Protein AF-A0A497QWP9-F1 (afdb_monomer_lite)

Secondary structure (DSSP, 8-state):
-------------------------SS---------HHHHHHHHHHHSTT---SSSHHHHHHHHHHHHHHHHHHHHHHHHHHHHHHHHHHHTT-GGGHHHHHHHHHHHHHHHHHHH-----SS-TTT-S---HHHHHHHHHHHHHHHHHHHHHHHHHHHHHHHHHHHH-

Foldseek 3Di:
DDDDDDDDDDPDPPPPPPDDDDDDDDPDPDPPPPQFLVNLLVVLPVQFPQQDFLLALVNNVSNLVRLLVSVLVLLVVLLVLLVVLLVLCVVVVVVVCNVVSVVVSVVSVVVSVVSVDDDQPDDHPSRDRDDDPVVRSVVSVVSSVVVVVSVVSSVVSVVSSVVSVVPRD

Radius of gyration: 24.74 Å; chains: 1; bounding box: 58×76×53 Å

pLDDT: mean 79.38, std 21.72, range [32.38, 97.0]

Sequence (169 aa):
MANAEHEDAVEEAEEKETLQPRIEVGGEIKTFEEVTPKKALKVLRETIADYEDYQSVPSRRKTDEAFRKYVKETLTQANDHIKEIHAALIEAQQMSTWAIADQVINELGAFIKDVNKSDYGFTTFFENPRLLEMDISQLYIIDYGFIKSIRVLNERISAFMEIVQQHYF

Structure (mmCIF, N/CA/C/O backbone):
data_AF-A0A497QWP9-F1
#
_entry.id   AF-A0A497QWP9-F1
#
loop_
_atom_site.group_PDB
_atom_site.id
_atom_site.type_symbol
_atom_site.label_atom_id
_atom_site.label_alt_id
_atom_site.label_comp_id
_atom_site.label_asym_id
_atom_site.label_entity_id
_atom_site.label_seq_id
_atom_site.pdbx_PDB_ins_code
_atom_site.Cartn_x
_atom_site.Cartn_y
_atom_site.Cartn_z
_atom_site.occupancy
_atom_site.B_iso_or_equiv
_atom_site.auth_seq_id
_atom_site.auth_comp_id
_atom_site.auth_asym_id
_atom_site.auth_atom_id
_atom_site.pdbx_PDB_model_num
ATOM 1 N N . MET A 1 1 ? 33.003 -69.458 -26.655 1.00 38.53 1 MET A N 1
ATOM 2 C CA . MET A 1 1 ? 32.792 -68.643 -27.866 1.00 38.53 1 MET A CA 1
ATOM 3 C C . MET A 1 1 ? 31.808 -67.541 -27.513 1.00 38.53 1 MET A C 1
ATOM 5 O O . MET A 1 1 ? 30.726 -67.876 -27.064 1.00 38.53 1 MET A O 1
ATOM 9 N N . ALA A 1 2 ? 32.264 -66.297 -27.685 1.00 39.31 2 ALA A N 1
ATOM 10 C CA . ALA A 1 2 ? 31.542 -65.038 -27.920 1.00 39.31 2 ALA A CA 1
ATOM 11 C C . ALA A 1 2 ? 30.466 -64.515 -26.931 1.00 39.31 2 ALA A C 1
ATOM 13 O O . ALA A 1 2 ? 29.357 -65.029 -26.849 1.00 39.31 2 ALA A O 1
ATOM 14 N N . ASN A 1 3 ? 30.861 -63.409 -26.284 1.00 32.38 3 ASN A N 1
ATOM 15 C CA . ASN A 1 3 ? 30.134 -62.244 -25.753 1.00 32.38 3 ASN A CA 1
ATOM 16 C C . ASN A 1 3 ? 28.830 -61.815 -26.453 1.00 32.38 3 ASN A C 1
ATOM 18 O O . ASN A 1 3 ? 28.759 -61.855 -27.680 1.00 32.38 3 ASN A O 1
ATOM 22 N N . ALA A 1 4 ? 27.914 -61.241 -25.656 1.00 36.41 4 ALA A N 1
ATOM 23 C CA . ALA A 1 4 ? 27.459 -59.827 -25.670 1.00 36.41 4 ALA A CA 1
ATOM 24 C C . ALA A 1 4 ? 26.079 -59.768 -24.969 1.00 36.41 4 ALA A C 1
ATOM 26 O O . ALA A 1 4 ? 25.124 -60.363 -25.452 1.00 36.41 4 ALA A O 1
ATOM 27 N N . GLU A 1 5 ? 25.973 -59.328 -23.712 1.00 40.94 5 GLU A N 1
ATOM 28 C CA . GLU A 1 5 ? 25.738 -57.924 -23.313 1.00 40.94 5 GLU A CA 1
ATOM 29 C C . GLU A 1 5 ? 24.623 -57.232 -24.115 1.00 40.94 5 GLU A C 1
ATOM 31 O O . GLU A 1 5 ? 24.867 -56.662 -25.177 1.00 40.94 5 GLU A O 1
ATOM 36 N N . HIS A 1 6 ? 23.410 -57.245 -23.558 1.00 38.41 6 HIS A N 1
ATOM 37 C CA . HIS A 1 6 ? 22.480 -56.116 -23.620 1.00 38.41 6 HIS A CA 1
ATOM 38 C C . HIS A 1 6 ? 21.757 -56.032 -22.273 1.00 38.41 6 HIS A C 1
ATOM 40 O O . HIS A 1 6 ? 20.792 -56.746 -22.003 1.00 38.41 6 HIS A O 1
ATOM 46 N N . GLU A 1 7 ? 22.337 -55.212 -21.398 1.00 39.91 7 GLU A N 1
ATOM 47 C CA . GLU A 1 7 ? 21.603 -54.470 -20.382 1.00 39.91 7 GLU A CA 1
ATOM 48 C C . GLU A 1 7 ? 20.636 -53.535 -21.110 1.00 39.91 7 GLU A C 1
ATOM 50 O O . GLU A 1 7 ? 21.079 -52.740 -21.929 1.00 39.91 7 GLU A O 1
ATOM 55 N N . ASP A 1 8 ? 19.348 -53.604 -20.794 1.00 34.97 8 ASP A N 1
ATOM 56 C CA . ASP A 1 8 ? 18.482 -52.434 -20.898 1.00 34.97 8 ASP A CA 1
ATOM 57 C C . ASP A 1 8 ? 17.630 -52.387 -19.637 1.00 34.97 8 ASP A C 1
ATOM 59 O O . ASP A 1 8 ? 16.815 -53.267 -19.336 1.00 34.97 8 ASP A O 1
ATOM 63 N N . ALA A 1 9 ? 17.962 -51.386 -18.834 1.00 37.34 9 ALA A N 1
ATOM 64 C CA . ALA A 1 9 ? 17.399 -51.107 -17.540 1.00 37.34 9 ALA A CA 1
ATOM 65 C C . ALA A 1 9 ? 15.990 -50.523 -17.687 1.00 37.34 9 ALA A C 1
ATOM 67 O O . ALA A 1 9 ? 15.748 -49.600 -18.456 1.00 37.34 9 ALA A O 1
ATOM 68 N N . VAL A 1 10 ? 15.095 -51.102 -16.893 1.00 36.91 10 VAL A N 1
ATOM 69 C CA . VAL A 1 10 ? 13.902 -50.525 -16.265 1.00 36.91 10 VAL A CA 1
ATOM 70 C C . VAL A 1 10 ? 13.802 -48.998 -16.409 1.00 36.91 10 VAL A C 1
ATOM 72 O O . VAL A 1 10 ? 14.468 -48.253 -15.695 1.00 36.91 10 VAL A O 1
ATOM 75 N N . GLU A 1 11 ? 12.918 -48.537 -17.292 1.00 34.62 11 GLU A N 1
ATOM 76 C CA . GLU A 1 11 ? 12.483 -47.140 -17.351 1.00 34.62 11 GLU A CA 1
ATOM 77 C C . GLU A 1 11 ? 11.177 -47.013 -16.543 1.00 34.62 11 GLU A C 1
ATOM 79 O O . GLU A 1 11 ? 10.065 -47.072 -17.068 1.00 34.62 11 GLU A O 1
ATOM 84 N N . GLU A 1 12 ? 11.312 -46.924 -15.217 1.00 34.94 12 GLU A N 1
ATOM 85 C CA . GLU A 1 12 ? 10.241 -46.470 -14.326 1.00 34.94 12 GLU A CA 1
ATOM 86 C C . GLU A 1 12 ? 10.134 -44.945 -14.447 1.00 34.94 12 GLU A C 1
ATOM 88 O O . GLU A 1 12 ? 10.928 -44.189 -13.888 1.00 34.94 12 GLU A O 1
ATOM 93 N N . ALA A 1 13 ? 9.148 -44.479 -15.211 1.00 34.94 13 ALA A N 1
ATOM 94 C CA . ALA A 1 13 ? 8.744 -43.081 -15.212 1.00 34.94 13 ALA A CA 1
ATOM 95 C C . ALA A 1 13 ? 7.983 -42.776 -13.908 1.00 34.94 13 ALA A C 1
ATOM 97 O O . ALA A 1 13 ? 6.763 -42.911 -13.836 1.00 34.94 13 ALA A O 1
ATOM 98 N N . GLU A 1 14 ? 8.712 -42.378 -12.863 1.00 34.38 14 GLU A N 1
ATOM 99 C CA . GLU A 1 14 ? 8.132 -41.744 -11.677 1.00 34.38 14 GLU A CA 1
ATOM 100 C C . GLU A 1 14 ? 7.549 -40.373 -12.060 1.00 34.38 14 GLU A C 1
ATOM 102 O O . GLU A 1 14 ? 8.255 -39.369 -12.196 1.00 34.38 14 GLU A O 1
ATOM 107 N N . GLU A 1 15 ? 6.229 -40.328 -12.222 1.00 34.19 15 GLU A N 1
ATOM 108 C CA . GLU A 1 15 ? 5.444 -39.097 -12.253 1.00 34.19 15 GLU A CA 1
ATOM 109 C C . GLU A 1 15 ? 5.575 -38.410 -10.881 1.00 34.19 15 GLU A C 1
ATOM 111 O O . GLU A 1 15 ? 4.956 -38.803 -9.892 1.00 34.19 15 GLU A O 1
ATOM 116 N N . LYS A 1 16 ? 6.439 -37.392 -10.785 1.00 37.16 16 LYS A N 1
ATOM 117 C CA . LYS A 1 16 ? 6.555 -36.563 -9.579 1.00 37.16 16 LYS A CA 1
ATOM 118 C C . LYS A 1 16 ? 5.320 -35.680 -9.448 1.00 37.16 16 LYS A C 1
ATOM 120 O O . LYS A 1 16 ? 5.288 -34.551 -9.932 1.00 37.16 16 LYS A O 1
ATOM 125 N N . GLU A 1 17 ? 4.319 -36.210 -8.758 1.00 33.62 17 GLU A N 1
ATOM 126 C CA . GLU A 1 17 ? 3.169 -35.479 -8.241 1.00 33.62 17 GLU A CA 1
ATOM 127 C C . GLU A 1 17 ? 3.672 -34.322 -7.358 1.00 33.62 17 GLU A C 1
ATOM 129 O O . GLU A 1 17 ? 4.187 -34.509 -6.253 1.00 33.62 17 GLU A O 1
ATOM 134 N N . THR A 1 18 ? 3.601 -33.092 -7.873 1.00 34.03 18 THR A N 1
ATOM 135 C CA . THR A 1 18 ? 3.961 -31.892 -7.115 1.00 34.03 18 THR A CA 1
ATOM 136 C C . THR A 1 18 ? 2.903 -31.646 -6.043 1.00 34.03 18 THR A C 1
ATOM 138 O O . THR A 1 18 ? 1.908 -30.959 -6.278 1.00 34.03 18 THR A O 1
ATOM 141 N N . LEU A 1 19 ? 3.117 -32.213 -4.857 1.00 37.22 19 LEU A N 1
ATOM 142 C CA . LEU A 1 19 ? 2.324 -31.959 -3.658 1.00 37.22 19 LEU A CA 1
ATOM 143 C C . LEU A 1 19 ? 2.500 -30.495 -3.222 1.00 37.22 19 LEU A C 1
ATOM 145 O O . LEU A 1 19 ? 3.443 -30.146 -2.512 1.00 37.22 19 LEU A O 1
ATOM 149 N N . GLN A 1 20 ? 1.591 -29.621 -3.656 1.00 45.50 20 GLN A N 1
ATOM 150 C CA . GLN A 1 20 ? 1.454 -28.279 -3.087 1.00 45.50 20 GLN A CA 1
ATOM 151 C C . GLN A 1 20 ? 0.734 -28.370 -1.726 1.00 45.50 20 GLN A C 1
ATOM 153 O O . GLN A 1 20 ? -0.218 -29.146 -1.590 1.00 45.50 20 GLN A O 1
ATOM 158 N N . PRO A 1 21 ? 1.150 -27.602 -0.701 1.00 37.91 21 PRO A N 1
ATOM 159 C CA . PRO A 1 21 ? 0.549 -27.677 0.625 1.00 37.91 21 PRO A CA 1
ATOM 160 C C . PRO A 1 21 ? -0.887 -27.134 0.601 1.00 37.91 21 PRO A C 1
ATOM 162 O O . PRO A 1 21 ? -1.140 -25.952 0.372 1.00 37.91 21 PRO A O 1
ATOM 165 N N . ARG A 1 22 ? -1.835 -28.039 0.850 1.00 37.09 22 ARG A N 1
ATOM 166 C CA . ARG A 1 22 ? -3.277 -27.795 0.930 1.00 37.09 22 ARG A CA 1
ATOM 167 C C . ARG A 1 22 ? -3.608 -27.061 2.234 1.00 37.09 22 ARG A C 1
ATOM 169 O O . ARG A 1 22 ? -3.594 -27.672 3.298 1.00 37.09 22 ARG A O 1
ATOM 176 N N . ILE A 1 23 ? -3.922 -25.767 2.160 1.00 44.03 23 ILE A N 1
ATOM 177 C CA . ILE A 1 23 ? -4.562 -25.035 3.264 1.00 44.03 23 ILE A CA 1
ATOM 178 C C . ILE A 1 23 ? -6.055 -24.949 2.947 1.00 44.03 23 ILE A C 1
ATOM 180 O O . ILE A 1 23 ? -6.471 -24.210 2.056 1.00 44.03 23 ILE A O 1
ATOM 184 N N . GLU A 1 24 ? -6.863 -25.742 3.649 1.00 36.69 24 GLU A N 1
ATOM 185 C CA . GLU A 1 24 ? -8.318 -25.720 3.502 1.00 36.69 24 GLU A CA 1
ATOM 186 C C . GLU A 1 24 ? -8.920 -24.553 4.285 1.00 36.69 24 GLU A C 1
ATOM 188 O O . GLU A 1 24 ? -8.890 -24.533 5.514 1.00 36.69 24 GLU A O 1
ATOM 193 N N . VAL A 1 25 ? -9.533 -23.605 3.575 1.00 39.84 25 VAL A N 1
ATOM 194 C CA . VAL A 1 25 ? -10.520 -22.694 4.163 1.00 39.84 25 VAL A CA 1
ATOM 195 C C . VAL A 1 25 ? -11.748 -22.672 3.252 1.00 39.84 25 VAL A C 1
ATOM 197 O O . VAL A 1 25 ? -11.723 -22.079 2.179 1.00 39.84 25 VAL A O 1
ATOM 200 N N . GLY A 1 26 ? -12.832 -23.322 3.685 1.00 44.78 26 GLY A N 1
ATOM 201 C CA . GLY A 1 26 ? -14.186 -22.997 3.220 1.00 44.78 26 GLY A CA 1
ATOM 202 C C . GLY A 1 26 ? -14.683 -23.586 1.892 1.00 44.78 26 GLY A C 1
ATOM 203 O O . GLY A 1 26 ? -15.553 -22.979 1.285 1.00 44.78 26 GLY A O 1
ATOM 204 N N . GLY A 1 27 ? -14.205 -24.752 1.442 1.00 42.84 27 GLY A N 1
ATOM 205 C CA . GLY A 1 27 ? -14.975 -25.622 0.529 1.00 42.84 27 GLY A CA 1
ATOM 206 C C . GLY A 1 27 ? -15.237 -25.151 -0.914 1.00 42.84 27 GLY A C 1
ATOM 207 O O . GLY A 1 27 ? -15.907 -25.869 -1.650 1.00 42.84 27 GLY A O 1
ATOM 208 N N . GLU A 1 28 ? -14.695 -24.019 -1.364 1.00 32.91 28 GLU A N 1
ATOM 209 C CA . GLU A 1 28 ? -14.724 -23.623 -2.777 1.00 32.91 28 GLU A CA 1
ATOM 210 C C . GLU A 1 28 ? -13.344 -23.825 -3.412 1.00 32.91 28 GLU A C 1
ATOM 212 O O . GLU A 1 28 ? -12.393 -23.101 -3.108 1.00 32.91 28 GLU A O 1
ATOM 217 N N . ILE A 1 29 ? -13.233 -24.780 -4.344 1.00 38.53 29 ILE A N 1
ATOM 218 C CA . ILE A 1 29 ? -12.096 -24.838 -5.270 1.00 38.53 29 ILE A CA 1
ATOM 219 C C . ILE A 1 29 ? -12.260 -23.660 -6.231 1.00 38.53 29 ILE A C 1
ATOM 221 O O . ILE A 1 29 ? -12.862 -23.776 -7.297 1.00 38.53 29 ILE A O 1
ATOM 225 N N . LYS A 1 30 ? -11.753 -22.490 -5.843 1.00 39.91 30 LYS A N 1
ATOM 226 C CA . LYS A 1 30 ? -11.566 -21.392 -6.788 1.00 39.91 30 LYS A CA 1
ATOM 227 C C . LYS A 1 30 ? -10.380 -21.781 -7.653 1.00 39.91 30 LYS A C 1
ATOM 229 O O . LYS A 1 30 ? -9.250 -21.805 -7.175 1.00 39.91 30 LYS A O 1
ATOM 234 N N . THR A 1 31 ? -10.629 -22.103 -8.919 1.00 38.91 31 THR A N 1
ATOM 235 C CA . THR A 1 31 ? -9.575 -22.105 -9.933 1.00 38.91 31 THR A CA 1
ATOM 236 C C . THR A 1 31 ? -8.964 -20.710 -9.930 1.00 38.91 31 THR A C 1
ATOM 238 O O . THR A 1 31 ? -9.571 -19.761 -10.430 1.00 38.91 31 THR A O 1
ATOM 241 N N . PHE A 1 32 ? -7.808 -20.556 -9.287 1.00 46.81 32 PHE A N 1
ATOM 242 C CA . PHE A 1 32 ? -7.020 -19.344 -9.411 1.00 46.81 32 PHE A CA 1
ATOM 243 C C . PHE A 1 32 ? -6.609 -19.273 -10.874 1.00 46.81 32 PHE A C 1
ATOM 245 O O . PHE A 1 32 ? -5.839 -20.105 -11.344 1.00 46.81 32 PHE A O 1
ATOM 252 N N . GLU A 1 33 ? -7.182 -18.331 -11.618 1.00 59.53 33 GLU A N 1
ATOM 253 C CA . GLU A 1 33 ? -6.676 -18.021 -12.946 1.00 59.53 33 GLU A CA 1
ATOM 254 C C . GLU A 1 33 ? -5.195 -17.668 -12.778 1.00 59.53 33 GLU A C 1
ATOM 256 O O . GLU A 1 33 ? -4.859 -16.724 -12.056 1.00 59.53 33 GLU A O 1
ATOM 261 N N . GLU A 1 34 ? -4.307 -18.475 -13.358 1.00 69.81 34 GLU A N 1
ATOM 262 C CA . GLU A 1 34 ? -2.873 -18.283 -13.195 1.00 69.81 34 GLU A CA 1
ATOM 263 C C . GLU A 1 34 ? -2.494 -16.924 -13.797 1.00 69.81 34 GLU A C 1
ATOM 265 O O . GLU A 1 34 ? -2.657 -16.657 -14.997 1.00 69.81 34 GLU A O 1
ATOM 270 N N . VAL A 1 35 ? -2.059 -16.004 -12.936 1.00 82.19 35 VAL A N 1
ATOM 271 C CA . VAL A 1 35 ? -1.742 -14.642 -13.355 1.00 82.19 35 VAL A CA 1
ATOM 272 C C . VAL A 1 35 ? -0.395 -14.664 -14.055 1.00 82.19 35 VAL A C 1
ATOM 274 O O . VAL A 1 35 ? 0.659 -14.709 -13.430 1.00 82.19 35 VAL A O 1
ATOM 277 N N . THR A 1 36 ? -0.432 -14.598 -15.382 1.00 92.62 36 THR A N 1
ATOM 278 C CA . THR A 1 36 ? 0.795 -14.458 -16.175 1.00 92.62 36 THR A CA 1
ATOM 279 C C . THR A 1 36 ? 1.481 -13.110 -15.892 1.00 92.62 36 THR A C 1
ATOM 281 O O . THR A 1 36 ? 0.777 -12.108 -15.709 1.00 92.62 36 THR A O 1
ATOM 284 N N . PRO A 1 37 ? 2.822 -13.017 -15.987 1.00 92.00 37 PRO A N 1
ATOM 285 C CA . PRO A 1 37 ? 3.554 -11.758 -15.809 1.00 92.00 37 PRO A CA 1
ATOM 286 C C . PRO A 1 37 ? 3.049 -10.619 -16.706 1.00 92.00 37 PRO A C 1
ATOM 288 O O . PRO A 1 37 ? 2.959 -9.473 -16.279 1.00 92.00 37 PRO A O 1
ATOM 291 N N . LYS A 1 38 ? 2.640 -10.932 -17.945 1.00 93.19 38 LYS A N 1
ATOM 292 C CA . LYS A 1 38 ? 2.078 -9.944 -18.883 1.00 93.19 38 LYS A CA 1
ATOM 293 C C . LYS A 1 38 ? 0.743 -9.372 -18.401 1.00 93.19 38 LYS A C 1
ATOM 295 O O . LYS A 1 38 ? 0.522 -8.168 -18.514 1.00 93.19 38 LYS A O 1
ATOM 300 N N . LYS A 1 39 ? -0.142 -10.222 -17.866 1.00 94.12 39 LYS A N 1
ATOM 301 C CA . LYS A 1 39 ? -1.416 -9.784 -17.270 1.00 94.12 39 LYS A CA 1
ATOM 302 C C . LYS A 1 39 ? -1.164 -8.945 -16.014 1.00 94.12 39 LYS A C 1
ATOM 304 O O . LYS A 1 39 ? -1.762 -7.882 -15.891 1.00 94.12 39 LYS A O 1
ATOM 309 N N . ALA A 1 40 ? -0.256 -9.385 -15.139 1.00 94.69 40 ALA A N 1
ATOM 310 C CA . ALA A 1 40 ? 0.136 -8.642 -13.940 1.00 94.69 40 ALA A CA 1
ATOM 311 C C . ALA A 1 40 ? 0.648 -7.237 -14.287 1.00 94.69 40 ALA A C 1
ATOM 313 O O . ALA A 1 40 ? 0.103 -6.249 -13.801 1.00 94.69 40 ALA A O 1
ATOM 314 N N . LEU A 1 41 ? 1.620 -7.144 -15.202 1.00 95.81 41 LEU A N 1
ATOM 315 C CA . LEU A 1 41 ? 2.185 -5.874 -15.657 1.00 95.81 41 LEU A CA 1
ATOM 316 C C . LEU A 1 41 ? 1.121 -4.939 -16.241 1.00 95.81 41 LEU A C 1
ATOM 318 O O . LEU A 1 41 ? 1.134 -3.744 -15.961 1.00 95.81 41 LEU A O 1
ATOM 322 N N . LYS A 1 42 ? 0.183 -5.471 -17.036 1.00 96.06 42 LYS A N 1
ATOM 323 C CA . LYS A 1 42 ? -0.922 -4.674 -17.581 1.00 96.06 42 LYS A CA 1
ATOM 324 C C . LYS A 1 42 ? -1.748 -4.033 -16.462 1.00 96.06 42 LYS A C 1
ATOM 326 O O . LYS A 1 42 ? -1.956 -2.826 -16.491 1.00 96.06 42 LYS A O 1
ATOM 331 N N . VAL A 1 43 ? -2.171 -4.822 -15.474 1.00 95.44 43 VAL A N 1
ATOM 332 C CA . VAL A 1 43 ? -2.974 -4.309 -14.353 1.00 95.44 43 VAL A CA 1
ATOM 333 C C . VAL A 1 43 ? -2.183 -3.302 -13.520 1.00 95.44 43 VAL A C 1
ATOM 335 O O . VAL A 1 43 ? -2.732 -2.276 -13.130 1.00 95.44 43 VAL A O 1
ATOM 338 N N . LEU A 1 44 ? -0.895 -3.557 -13.276 1.00 96.75 44 LEU A N 1
ATOM 339 C CA . LEU A 1 44 ? -0.024 -2.646 -12.529 1.00 96.75 44 LEU A CA 1
ATOM 340 C C . LEU A 1 44 ? 0.083 -1.280 -13.215 1.00 96.75 44 LEU A C 1
ATOM 342 O O . LEU A 1 44 ? -0.121 -0.265 -12.558 1.00 96.75 44 LEU A O 1
ATOM 346 N N . ARG A 1 45 ? 0.285 -1.252 -14.538 1.00 97.00 45 ARG A N 1
ATOM 347 C CA . ARG A 1 45 ? 0.310 -0.014 -15.341 1.00 97.00 45 ARG A CA 1
ATOM 348 C C . ARG A 1 45 ? -1.017 0.742 -15.346 1.00 97.00 45 ARG A C 1
ATOM 350 O O . ARG A 1 45 ? -1.025 1.964 -15.396 1.00 97.00 45 ARG A O 1
ATOM 357 N N . GLU A 1 46 ? -2.137 0.023 -15.336 1.00 96.38 46 GLU A N 1
ATOM 358 C CA . GLU A 1 46 ? -3.476 0.626 -15.294 1.00 96.38 46 GLU A CA 1
ATOM 359 C C . GLU A 1 46 ? -3.825 1.170 -13.899 1.00 96.38 46 GLU A C 1
ATOM 361 O O . GLU A 1 46 ? -4.609 2.109 -13.783 1.00 96.38 46 GLU A O 1
ATOM 366 N N . THR A 1 47 ? -3.249 0.586 -12.846 1.00 95.56 47 THR A N 1
ATOM 367 C CA . THR A 1 47 ? -3.569 0.907 -11.446 1.00 95.56 47 THR A CA 1
ATOM 368 C C . THR A 1 47 ? -2.637 1.968 -10.863 1.00 95.56 47 THR A C 1
ATOM 370 O O . THR A 1 47 ? -3.076 2.821 -10.093 1.00 95.56 47 THR A O 1
ATOM 373 N N . ILE A 1 48 ? -1.348 1.909 -11.200 1.00 96.38 48 ILE A N 1
ATOM 374 C CA . ILE A 1 48 ? -0.294 2.718 -10.591 1.00 96.38 48 ILE A CA 1
ATOM 375 C C . ILE A 1 48 ? 0.202 3.732 -11.619 1.00 96.38 48 ILE A C 1
ATOM 377 O O . ILE A 1 48 ? 0.781 3.372 -12.645 1.00 96.38 48 ILE A O 1
ATOM 381 N N . ALA A 1 49 ? -0.003 5.015 -11.324 1.00 94.50 49 ALA A N 1
ATOM 382 C CA . ALA A 1 49 ? 0.525 6.097 -12.146 1.00 94.50 49 ALA A CA 1
ATOM 383 C C . ALA A 1 49 ? 2.058 6.018 -12.228 1.00 94.50 49 ALA A C 1
ATOM 385 O O . ALA A 1 49 ? 2.723 5.745 -11.231 1.00 94.50 49 ALA A O 1
ATOM 386 N N . ASP A 1 50 ? 2.607 6.269 -13.418 1.00 94.12 50 ASP A N 1
ATOM 387 C CA . ASP A 1 50 ? 4.048 6.229 -13.711 1.00 94.12 50 ASP A CA 1
ATOM 388 C C . ASP A 1 50 ? 4.733 4.860 -13.519 1.00 94.12 50 ASP A C 1
ATOM 390 O O . ASP A 1 50 ? 5.962 4.775 -13.583 1.00 94.12 50 ASP A O 1
ATOM 394 N N . TYR A 1 51 ? 3.970 3.775 -13.340 1.00 95.69 51 TYR A N 1
ATOM 395 C CA . TYR A 1 51 ? 4.517 2.419 -13.319 1.00 95.69 51 TYR A CA 1
ATOM 396 C C . TYR A 1 51 ? 4.934 1.998 -14.734 1.00 95.69 51 TYR A C 1
ATOM 398 O O . TYR A 1 51 ? 4.095 1.868 -15.625 1.00 95.69 51 TYR A O 1
ATOM 406 N N . GLU A 1 52 ? 6.230 1.777 -14.958 1.00 93.81 52 GLU A N 1
ATOM 407 C CA . GLU A 1 52 ? 6.768 1.410 -16.271 1.00 93.81 52 GLU A CA 1
ATOM 408 C C . GLU A 1 52 ? 6.984 -0.102 -16.371 1.00 93.81 52 GLU A C 1
ATOM 410 O O . GLU A 1 52 ? 6.096 -0.838 -16.802 1.00 93.81 52 GLU A O 1
ATOM 415 N N . ASP A 1 53 ? 8.178 -0.571 -16.032 1.00 93.00 53 ASP A N 1
ATOM 416 C CA . ASP A 1 53 ? 8.598 -1.965 -16.012 1.00 93.00 53 ASP A CA 1
ATOM 417 C C . ASP A 1 53 ? 9.950 -2.094 -15.297 1.00 93.00 53 ASP A C 1
ATOM 419 O O . ASP A 1 53 ? 10.654 -1.118 -15.039 1.00 93.00 53 ASP A O 1
ATOM 423 N N . TYR A 1 54 ? 10.345 -3.333 -15.027 1.00 92.19 54 TYR A N 1
ATOM 424 C CA . TYR A 1 54 ? 11.643 -3.666 -14.454 1.00 92.19 54 TYR A CA 1
ATOM 425 C C . TYR A 1 54 ? 12.664 -4.130 -15.506 1.00 92.19 54 TYR A C 1
ATOM 427 O O . TYR A 1 54 ? 13.661 -4.762 -15.159 1.00 92.19 54 TYR A O 1
ATOM 435 N N . GLN A 1 55 ? 12.458 -3.850 -16.798 1.00 90.44 55 GLN A N 1
ATOM 436 C CA . GLN A 1 55 ? 13.334 -4.384 -17.850 1.00 90.44 55 GLN A CA 1
ATOM 437 C C . GLN A 1 55 ? 14.708 -3.709 -17.847 1.00 90.44 55 GLN A C 1
ATOM 439 O O . GLN A 1 55 ? 15.741 -4.382 -17.892 1.00 90.44 55 GLN A O 1
ATOM 444 N N . SER A 1 56 ? 14.740 -2.382 -17.721 1.00 89.19 56 SER A N 1
ATOM 445 C CA . SER A 1 56 ? 15.971 -1.593 -17.774 1.00 89.19 56 SER A CA 1
ATOM 446 C C . SER A 1 56 ? 16.375 -1.065 -16.398 1.00 89.19 56 SER A C 1
ATOM 448 O O . SER A 1 56 ? 15.527 -0.758 -15.569 1.00 89.19 56 SER A O 1
ATOM 450 N N . VAL A 1 57 ? 17.679 -0.908 -16.149 1.00 85.81 57 VAL A N 1
ATOM 451 C CA . VAL A 1 57 ? 18.182 -0.315 -14.892 1.00 85.81 57 VAL A CA 1
ATOM 452 C C . VAL A 1 57 ? 17.520 1.046 -14.582 1.00 85.81 57 VAL A C 1
ATOM 454 O O . VAL A 1 57 ? 17.052 1.216 -13.455 1.00 85.81 57 VAL A O 1
ATOM 457 N N . PRO A 1 58 ? 17.383 1.986 -15.546 1.00 84.50 58 PRO A N 1
ATOM 458 C CA . PRO A 1 58 ? 16.664 3.238 -15.304 1.00 84.50 58 PRO A CA 1
ATOM 459 C C . PRO A 1 58 ? 15.173 3.050 -14.981 1.00 84.50 58 PRO A C 1
ATOM 461 O O . PRO A 1 58 ? 14.682 3.686 -14.048 1.00 84.50 58 PRO A O 1
ATOM 464 N N . SER A 1 59 ? 14.460 2.174 -15.706 1.00 90.12 59 SER A N 1
ATOM 465 C CA . SER A 1 59 ? 13.017 1.960 -15.491 1.00 90.12 59 SER A CA 1
ATOM 466 C C . SER A 1 59 ? 12.720 1.259 -14.167 1.00 90.12 59 SER A C 1
ATOM 468 O O . SER A 1 59 ? 11.715 1.568 -13.531 1.00 90.12 59 SER A O 1
ATOM 470 N N . ARG A 1 60 ? 13.618 0.394 -13.677 1.00 89.38 60 ARG A N 1
ATOM 471 C CA . ARG A 1 60 ? 13.405 -0.358 -12.431 1.00 89.38 60 ARG A CA 1
ATOM 472 C C . ARG A 1 60 ? 13.242 0.533 -11.211 1.00 89.38 60 ARG A C 1
ATOM 474 O O . ARG A 1 60 ? 12.310 0.334 -10.442 1.00 89.38 60 ARG A O 1
ATOM 481 N N . ARG A 1 61 ? 14.146 1.501 -11.027 1.00 86.81 61 ARG A N 1
ATOM 482 C CA . ARG A 1 61 ? 14.095 2.412 -9.872 1.00 86.81 61 ARG A CA 1
ATOM 483 C C . ARG A 1 61 ? 12.852 3.288 -9.921 1.00 86.81 61 ARG A C 1
ATOM 485 O O . ARG A 1 61 ? 12.151 3.397 -8.926 1.00 86.81 61 ARG A O 1
ATOM 492 N N . LYS A 1 62 ? 12.546 3.841 -11.096 1.00 90.06 62 LYS A N 1
ATOM 493 C CA . LYS A 1 62 ? 11.347 4.657 -11.297 1.00 90.06 62 LYS A CA 1
ATOM 494 C C . LYS A 1 62 ? 10.064 3.858 -11.032 1.00 90.06 62 LYS A C 1
ATOM 496 O O . LYS A 1 62 ? 9.163 4.350 -10.363 1.00 90.06 62 LYS A O 1
ATOM 501 N N . THR A 1 63 ? 10.005 2.619 -11.517 1.00 93.44 63 THR A N 1
ATOM 502 C CA . THR A 1 63 ? 8.861 1.717 -11.320 1.00 93.44 63 THR A CA 1
ATOM 503 C C . THR A 1 63 ? 8.685 1.350 -9.849 1.00 93.44 63 THR A C 1
ATOM 505 O O . THR A 1 63 ? 7.574 1.430 -9.334 1.00 93.44 63 THR A O 1
ATOM 508 N N . ASP A 1 64 ? 9.771 1.025 -9.150 1.00 91.19 64 ASP A N 1
ATOM 509 C CA . ASP A 1 64 ? 9.744 0.745 -7.713 1.00 91.19 64 ASP A CA 1
ATOM 510 C C . ASP A 1 64 ? 9.338 1.976 -6.881 1.00 91.19 64 ASP A C 1
ATOM 512 O O . ASP A 1 64 ? 8.535 1.867 -5.956 1.00 91.19 64 ASP A O 1
ATOM 516 N N . GLU A 1 65 ? 9.834 3.166 -7.222 1.00 91.00 65 GLU A N 1
ATOM 517 C CA . GLU A 1 65 ? 9.415 4.419 -6.586 1.00 91.00 65 GLU A CA 1
ATOM 518 C C . GLU A 1 65 ? 7.914 4.675 -6.779 1.00 91.00 65 GLU A C 1
ATOM 520 O O . GLU A 1 65 ? 7.216 4.994 -5.812 1.00 91.00 65 GLU A O 1
ATOM 525 N N . ALA A 1 66 ? 7.401 4.488 -8.001 1.00 94.44 66 ALA A N 1
ATOM 526 C CA . ALA A 1 66 ? 5.978 4.608 -8.308 1.00 94.44 66 ALA A CA 1
ATOM 527 C C . ALA A 1 66 ? 5.140 3.588 -7.518 1.00 94.44 66 ALA A C 1
ATOM 529 O O . ALA A 1 66 ? 4.134 3.950 -6.901 1.00 94.44 66 ALA A O 1
ATOM 530 N N . PHE A 1 67 ? 5.591 2.332 -7.465 1.00 94.56 67 PHE A N 1
ATOM 531 C CA . PHE A 1 67 ? 4.945 1.269 -6.701 1.00 94.56 67 PHE A CA 1
ATOM 532 C C . PHE A 1 67 ? 4.877 1.599 -5.209 1.00 94.56 67 PHE A C 1
ATOM 534 O O . PHE A 1 67 ? 3.795 1.606 -4.619 1.00 94.56 67 PHE A O 1
ATOM 541 N N . ARG A 1 68 ? 6.010 1.944 -4.588 1.00 92.31 68 ARG A N 1
ATOM 542 C CA . ARG A 1 68 ? 6.066 2.268 -3.155 1.00 92.31 68 ARG A CA 1
ATOM 543 C C . ARG A 1 68 ? 5.255 3.504 -2.811 1.00 92.31 68 ARG A C 1
ATOM 545 O O . ARG A 1 68 ? 4.614 3.526 -1.761 1.00 92.31 68 ARG A O 1
ATOM 552 N N . LYS A 1 69 ? 5.245 4.514 -3.685 1.00 94.00 69 LYS A N 1
ATOM 553 C CA . LYS A 1 69 ? 4.393 5.695 -3.522 1.00 94.00 69 LYS A CA 1
ATOM 554 C C . LYS A 1 69 ? 2.917 5.300 -3.483 1.00 94.00 69 LYS A C 1
ATOM 556 O O . LYS A 1 69 ? 2.237 5.645 -2.519 1.00 94.00 69 LYS A O 1
ATOM 561 N N . TYR A 1 70 ? 2.453 4.524 -4.462 1.00 95.25 70 TYR A N 1
ATOM 562 C CA . TYR A 1 70 ? 1.072 4.043 -4.507 1.00 95.25 70 TYR A CA 1
ATOM 563 C C . TYR A 1 70 ? 0.702 3.212 -3.275 1.00 95.25 70 TYR A C 1
ATOM 565 O O . TYR A 1 70 ? -0.331 3.449 -2.646 1.00 95.25 70 TYR A O 1
ATOM 573 N N . VAL A 1 71 ? 1.561 2.263 -2.892 1.00 94.81 71 VAL A N 1
ATOM 574 C CA . VAL A 1 71 ? 1.361 1.429 -1.701 1.00 94.81 71 VAL A CA 1
ATOM 575 C C . VAL A 1 71 ? 1.237 2.296 -0.456 1.00 94.81 71 VAL A C 1
ATOM 577 O O . VAL A 1 71 ? 0.294 2.139 0.314 1.00 94.81 71 VAL A O 1
ATOM 580 N N . LYS A 1 72 ? 2.166 3.233 -0.263 1.00 94.31 72 LYS A N 1
ATOM 581 C CA . LYS A 1 72 ? 2.172 4.137 0.885 1.00 94.31 72 LYS A CA 1
ATOM 582 C C . LYS A 1 72 ? 0.889 4.955 0.956 1.00 94.31 72 LYS A C 1
ATOM 584 O O . LYS A 1 72 ? 0.279 5.020 2.019 1.00 94.31 72 LYS A O 1
ATOM 589 N N . GLU A 1 73 ? 0.497 5.587 -0.145 1.00 94.88 73 GLU A N 1
ATOM 590 C CA . GLU A 1 73 ? -0.721 6.400 -0.218 1.00 94.88 73 GLU A CA 1
ATOM 591 C C . GLU A 1 73 ? -1.956 5.560 0.119 1.00 94.88 73 GLU A C 1
ATOM 593 O O . GLU A 1 73 ? -2.741 5.934 0.990 1.00 94.88 73 GLU A O 1
ATOM 598 N N . THR A 1 74 ? -2.067 4.376 -0.482 1.00 94.88 74 THR A N 1
ATOM 599 C CA . THR A 1 74 ? -3.210 3.479 -0.286 1.00 94.88 74 THR A CA 1
ATOM 600 C C . THR A 1 74 ? -3.289 2.942 1.146 1.00 94.88 74 THR A C 1
ATOM 602 O O . THR A 1 74 ? -4.361 2.921 1.745 1.00 94.88 74 THR A O 1
ATOM 605 N N . LEU A 1 75 ? -2.160 2.535 1.731 1.00 95.12 75 LEU A N 1
ATOM 606 C CA . LEU A 1 75 ? -2.115 2.061 3.116 1.00 95.12 75 LEU A CA 1
ATOM 607 C C . LEU A 1 75 ? -2.341 3.191 4.125 1.00 95.12 75 LEU A C 1
ATOM 609 O O . LEU A 1 75 ? -2.905 2.953 5.190 1.00 95.12 75 LEU A O 1
ATOM 613 N N . THR A 1 76 ? -1.920 4.416 3.803 1.00 95.38 76 THR A N 1
ATOM 614 C CA . THR A 1 76 ? -2.177 5.589 4.650 1.00 95.38 76 THR A CA 1
ATOM 615 C C . THR A 1 76 ? -3.676 5.863 4.722 1.00 95.38 76 THR A C 1
ATOM 617 O O . THR A 1 76 ? -4.207 5.970 5.821 1.00 95.38 76 THR A O 1
ATOM 620 N N . GLN A 1 77 ? -4.367 5.853 3.577 1.00 95.00 77 GLN A N 1
ATOM 621 C CA . GLN A 1 77 ? -5.830 5.964 3.521 1.00 95.00 77 GLN A CA 1
ATOM 622 C C . GLN A 1 77 ? -6.518 4.843 4.311 1.00 95.00 77 GLN A C 1
ATOM 624 O O . GLN A 1 77 ? -7.414 5.109 5.107 1.00 95.00 77 GLN A O 1
ATOM 629 N N . ALA A 1 78 ? -6.057 3.598 4.151 1.00 95.19 78 ALA A N 1
ATOM 630 C CA . ALA A 1 78 ? -6.559 2.460 4.918 1.00 95.19 78 ALA A CA 1
ATOM 631 C C . ALA A 1 78 ? -6.425 2.692 6.433 1.00 95.19 78 ALA A C 1
ATOM 633 O O . ALA A 1 78 ? -7.369 2.473 7.189 1.00 95.19 78 ALA A O 1
ATOM 634 N N . ASN A 1 79 ? -5.261 3.170 6.877 1.00 96.12 79 ASN A N 1
ATOM 635 C CA . ASN A 1 79 ? -4.998 3.439 8.286 1.00 96.12 79 ASN A CA 1
ATOM 636 C C . ASN A 1 79 ? -5.863 4.582 8.828 1.00 96.12 79 ASN A C 1
ATOM 638 O O . ASN A 1 79 ? -6.332 4.517 9.960 1.00 96.12 79 ASN A O 1
ATOM 642 N N . ASP A 1 80 ? -6.089 5.620 8.027 1.00 95.69 80 ASP A N 1
ATOM 643 C CA . ASP A 1 80 ? -6.930 6.747 8.421 1.00 95.69 80 ASP A CA 1
ATOM 644 C C . ASP A 1 80 ? -8.398 6.321 8.572 1.00 95.69 80 ASP A C 1
ATOM 646 O O . ASP A 1 80 ? -9.001 6.622 9.601 1.00 95.69 80 ASP A O 1
ATOM 650 N N . HIS A 1 81 ? -8.928 5.488 7.671 1.00 94.62 81 HIS A N 1
ATOM 651 C CA . HIS A 1 81 ? -10.258 4.892 7.849 1.00 94.62 81 HIS A CA 1
ATOM 652 C C . HIS A 1 81 ? -10.355 4.022 9.114 1.00 94.62 81 HIS A C 1
ATOM 654 O O . HIS A 1 81 ? -11.362 4.060 9.815 1.00 94.62 81 HIS A O 1
ATOM 660 N N . ILE A 1 82 ? -9.314 3.253 9.461 1.00 95.31 82 ILE A N 1
ATOM 661 C CA . ILE A 1 82 ? -9.320 2.466 10.708 1.00 95.31 82 ILE A CA 1
ATOM 662 C C . ILE A 1 82 ? -9.332 3.384 11.938 1.00 95.31 82 ILE A C 1
ATOM 664 O O . ILE A 1 82 ? -10.013 3.076 12.916 1.00 95.31 82 ILE A O 1
ATOM 668 N N . LYS A 1 83 ? -8.631 4.524 11.905 1.00 95.88 83 LYS A N 1
ATOM 669 C CA . LYS A 1 83 ? -8.690 5.519 12.991 1.00 95.88 83 LYS A CA 1
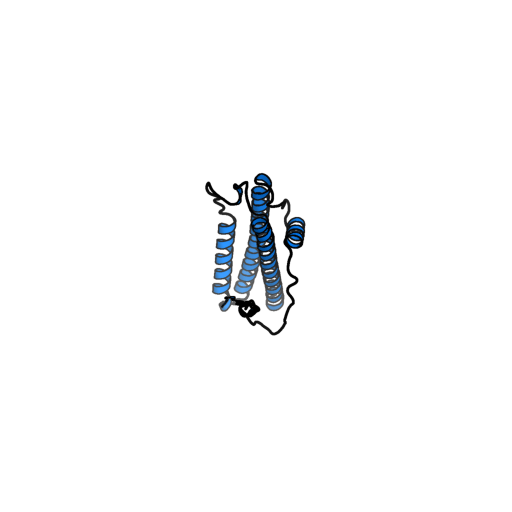ATOM 670 C C . LYS A 1 83 ? -10.080 6.139 13.121 1.00 95.88 83 LYS A C 1
ATOM 672 O O . LYS A 1 83 ? -10.535 6.336 14.244 1.00 95.88 83 LYS A O 1
ATOM 677 N N . GLU A 1 84 ? -10.755 6.418 12.008 1.00 94.69 84 GLU A N 1
ATOM 678 C CA . GLU A 1 84 ? -12.140 6.907 12.012 1.00 94.69 84 GLU A CA 1
ATOM 679 C C . GLU A 1 84 ? -13.094 5.877 12.625 1.00 94.69 84 GLU A C 1
ATOM 681 O O . GLU A 1 84 ? -13.870 6.206 13.522 1.00 94.69 84 GLU A O 1
ATOM 686 N N . ILE A 1 85 ? -12.972 4.609 12.219 1.00 93.81 85 ILE A N 1
ATOM 687 C CA . ILE A 1 85 ? -13.713 3.494 12.818 1.00 93.81 85 ILE A CA 1
ATOM 688 C C . ILE A 1 85 ? -13.432 3.404 14.321 1.00 93.81 85 ILE A C 1
ATOM 690 O O . ILE A 1 85 ? -14.355 3.243 15.120 1.00 93.81 85 ILE A O 1
ATOM 694 N N . HIS A 1 86 ? -12.166 3.517 14.728 1.00 94.50 86 HIS A N 1
ATOM 695 C CA . HIS A 1 86 ? -11.793 3.466 16.136 1.00 94.50 86 HIS A CA 1
ATOM 696 C 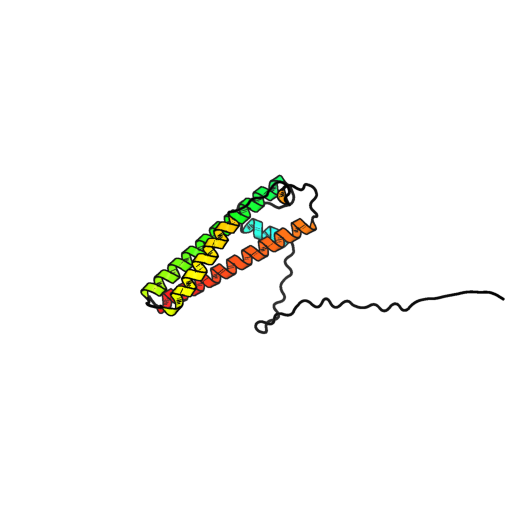C . HIS A 1 86 ? -12.446 4.605 16.931 1.00 94.50 86 HIS A C 1
ATOM 698 O O . HIS A 1 86 ? -13.027 4.350 17.985 1.00 94.50 86 HIS A O 1
ATOM 704 N N . ALA A 1 87 ? -12.423 5.834 16.409 1.00 93.19 87 ALA A N 1
ATOM 705 C CA . ALA A 1 87 ? -13.082 6.977 17.034 1.00 93.19 87 ALA A CA 1
ATOM 706 C C . ALA A 1 87 ? -14.595 6.746 17.200 1.00 93.19 87 ALA A C 1
ATOM 708 O O . ALA A 1 87 ? -15.121 6.923 18.298 1.00 93.19 87 ALA A O 1
ATOM 709 N N . ALA A 1 88 ? -15.272 6.247 16.162 1.00 91.88 88 ALA A N 1
ATOM 710 C CA . ALA A 1 88 ? -16.693 5.903 16.227 1.00 91.88 88 ALA A CA 1
ATOM 711 C C . ALA A 1 88 ? -16.996 4.820 17.283 1.00 91.88 88 ALA A C 1
ATOM 713 O O . ALA A 1 88 ? -17.971 4.914 18.027 1.00 91.88 88 ALA A O 1
ATOM 714 N N . LEU A 1 89 ? -16.138 3.802 17.409 1.00 91.06 89 LEU A N 1
ATOM 715 C CA . LEU A 1 89 ? -16.285 2.753 18.425 1.00 91.06 89 LEU A CA 1
ATOM 716 C C . LEU A 1 89 ? -16.029 3.266 19.854 1.00 91.06 89 LEU A C 1
ATOM 718 O O . LEU A 1 89 ? -16.640 2.763 20.802 1.00 91.06 89 LEU A O 1
ATOM 722 N N . ILE A 1 90 ? -15.151 4.260 20.027 1.00 92.62 90 ILE A N 1
ATOM 723 C CA . ILE A 1 90 ? -14.959 4.961 21.306 1.00 92.62 90 ILE A CA 1
ATOM 724 C C . ILE A 1 90 ? -16.229 5.728 21.681 1.00 92.62 90 ILE A C 1
ATOM 726 O O . ILE A 1 90 ? -16.704 5.589 22.810 1.00 92.62 90 ILE A O 1
ATOM 730 N N . GLU A 1 91 ? -16.806 6.485 20.746 1.00 91.00 91 GLU A N 1
ATOM 731 C CA . GLU A 1 91 ? -18.060 7.222 20.957 1.00 91.00 91 GLU A CA 1
ATOM 732 C C . GLU A 1 91 ? -19.218 6.279 21.317 1.00 91.00 91 GLU A C 1
ATOM 734 O O . GLU A 1 91 ? -19.984 6.551 22.244 1.00 91.00 91 GLU A O 1
ATOM 739 N N . ALA A 1 92 ? -19.274 5.111 20.674 1.00 90.25 92 ALA A N 1
ATOM 740 C CA . ALA A 1 92 ? -20.220 4.036 20.963 1.00 90.25 92 ALA A CA 1
ATOM 741 C C . ALA A 1 92 ? -19.908 3.222 22.241 1.00 90.25 92 ALA A C 1
ATOM 743 O O . ALA A 1 92 ? -20.573 2.217 22.516 1.00 90.25 92 ALA A O 1
ATOM 744 N N . GLN A 1 93 ? -18.887 3.618 23.011 1.00 91.75 93 GLN A N 1
ATOM 745 C CA . GLN A 1 93 ? -18.446 2.981 24.259 1.00 91.75 93 GLN A CA 1
ATOM 746 C C . GLN A 1 93 ? -18.112 1.482 24.122 1.00 91.75 93 GLN A C 1
ATOM 748 O O . GLN A 1 93 ? -18.210 0.715 25.085 1.00 91.75 93 GLN A O 1
ATOM 753 N N . GLN A 1 94 ? -17.672 1.044 22.939 1.00 90.69 94 GLN A N 1
ATOM 754 C CA . GLN A 1 94 ? -17.301 -0.348 22.668 1.00 90.69 94 GLN A CA 1
ATOM 755 C C . GLN A 1 94 ? -15.885 -0.663 23.164 1.00 90.69 94 GLN A C 1
ATOM 757 O O . GLN A 1 94 ? -14.983 -0.959 22.390 1.00 90.69 94 GLN A O 1
ATOM 762 N N . MET A 1 95 ? -15.681 -0.635 24.481 1.00 88.38 95 MET A N 1
ATOM 763 C CA . MET A 1 95 ? -14.356 -0.777 25.109 1.00 88.38 95 MET A CA 1
ATOM 764 C C . MET A 1 95 ? -13.595 -2.060 24.732 1.00 88.38 95 MET A C 1
ATOM 766 O O . MET A 1 95 ? -12.367 -2.084 24.768 1.00 88.38 95 MET A O 1
ATOM 770 N N . SER A 1 96 ? -14.301 -3.133 24.362 1.00 91.81 96 SER A N 1
ATOM 771 C CA . SER A 1 96 ? -13.681 -4.411 23.985 1.00 91.81 96 SER A CA 1
ATOM 772 C C . SER A 1 96 ? -12.870 -4.348 22.683 1.00 91.81 96 SER A C 1
ATOM 774 O O . SER A 1 96 ? -12.007 -5.198 22.474 1.00 91.81 96 SER A O 1
ATOM 776 N N . THR A 1 97 ? -13.109 -3.351 21.824 1.00 90.38 97 THR A N 1
ATOM 777 C CA . THR A 1 97 ? -12.448 -3.233 20.515 1.00 90.38 97 THR A CA 1
ATOM 778 C C . THR A 1 97 ? -11.219 -2.327 20.531 1.00 90.38 97 THR A C 1
ATOM 780 O O . THR A 1 97 ? -10.401 -2.415 19.617 1.00 90.38 97 THR A O 1
ATOM 783 N N . TRP A 1 98 ? -11.050 -1.492 21.563 1.00 90.44 98 TRP A N 1
ATOM 784 C CA . TRP A 1 98 ? -10.053 -0.412 21.582 1.00 90.44 98 TRP A CA 1
ATOM 785 C C . TRP A 1 98 ? -8.622 -0.930 21.426 1.00 90.44 98 TRP A C 1
ATOM 787 O O . TRP A 1 98 ? -7.894 -0.495 20.540 1.00 90.44 98 TRP A O 1
ATOM 797 N N . ALA A 1 99 ? -8.242 -1.935 22.222 1.00 93.38 99 ALA A N 1
ATOM 798 C CA . ALA A 1 99 ? -6.893 -2.500 22.174 1.00 93.38 99 ALA A CA 1
ATOM 799 C C . ALA A 1 99 ? -6.560 -3.122 20.807 1.00 93.38 99 ALA A C 1
ATOM 801 O O . ALA A 1 99 ? -5.438 -2.993 20.322 1.00 93.38 99 ALA A O 1
ATOM 802 N N . ILE A 1 100 ? -7.540 -3.777 20.174 1.00 92.44 100 ILE A N 1
ATOM 803 C CA . ILE A 1 100 ? -7.361 -4.404 18.860 1.00 92.44 100 ILE A CA 1
ATOM 804 C C . ILE A 1 100 ? -7.240 -3.325 17.779 1.00 92.44 100 ILE A C 1
ATOM 806 O O . ILE A 1 100 ? -6.363 -3.417 16.924 1.00 92.44 100 ILE A O 1
ATOM 810 N N . ALA A 1 101 ? -8.076 -2.285 17.827 1.00 92.38 101 ALA A N 1
ATOM 811 C CA . ALA A 1 101 ? -8.009 -1.173 16.884 1.00 92.38 101 ALA A CA 1
ATOM 812 C C . ALA A 1 101 ? -6.664 -0.434 16.977 1.00 92.38 101 ALA A C 1
ATOM 814 O O . ALA A 1 101 ? -6.009 -0.230 15.955 1.00 92.38 101 ALA A O 1
ATOM 815 N N . ASP A 1 102 ? -6.205 -0.119 18.191 1.00 94.06 102 ASP A N 1
ATOM 816 C CA . ASP A 1 102 ? -4.895 0.497 18.416 1.00 94.06 102 ASP A CA 1
ATOM 817 C C . ASP A 1 102 ? -3.750 -0.376 17.900 1.00 94.06 102 ASP A C 1
ATOM 819 O O . ASP A 1 102 ? -2.818 0.133 17.272 1.00 94.06 102 ASP A O 1
ATOM 823 N N . GLN A 1 103 ? -3.804 -1.691 18.127 1.00 95.56 103 GLN A N 1
ATOM 824 C CA . GLN A 1 103 ? -2.798 -2.610 17.600 1.00 95.56 103 GLN A CA 1
ATOM 825 C C . GLN A 1 103 ? -2.736 -2.535 16.069 1.00 95.56 103 GLN A C 1
ATOM 827 O O . GLN A 1 103 ? -1.655 -2.334 15.516 1.00 95.56 103 GLN A O 1
ATOM 832 N N . VAL A 1 104 ? -3.882 -2.617 15.388 1.00 94.38 104 VAL A N 1
ATOM 833 C CA . VAL A 1 104 ? -3.941 -2.565 13.920 1.00 94.38 104 VAL A CA 1
ATOM 834 C C . VAL A 1 104 ? -3.433 -1.222 13.384 1.00 94.38 104 VAL A C 1
ATOM 836 O O . VAL A 1 104 ? -2.639 -1.203 12.443 1.00 94.38 104 VAL A O 1
ATOM 839 N N . ILE A 1 105 ? -3.826 -0.101 14.000 1.00 96.00 105 ILE A N 1
ATOM 840 C CA . ILE A 1 105 ? -3.369 1.245 13.609 1.00 96.00 105 ILE A CA 1
ATOM 841 C C . ILE A 1 105 ? -1.842 1.356 13.707 1.00 96.00 105 ILE A C 1
ATOM 843 O O . ILE A 1 105 ? -1.184 1.928 12.828 1.00 96.00 105 ILE A O 1
ATOM 847 N N . ASN A 1 106 ? -1.267 0.802 14.776 1.00 96.62 106 ASN A N 1
ATOM 848 C CA . ASN A 1 106 ? 0.169 0.840 15.024 1.00 96.62 106 ASN A CA 1
ATOM 849 C C . ASN A 1 106 ? 0.948 -0.086 14.085 1.00 96.62 106 ASN A C 1
ATOM 851 O O . ASN A 1 106 ? 1.968 0.338 13.540 1.00 96.62 106 ASN A O 1
ATOM 855 N N . GLU A 1 107 ? 0.473 -1.312 13.859 1.00 95.31 107 GLU A N 1
ATOM 856 C CA . GLU A 1 107 ? 1.091 -2.263 12.927 1.00 95.31 107 GLU A CA 1
ATOM 857 C C . GLU A 1 107 ? 1.083 -1.718 11.498 1.00 95.31 107 GLU A C 1
ATOM 859 O O . GLU A 1 107 ? 2.121 -1.691 10.832 1.00 95.31 107 GLU A O 1
ATOM 864 N N . LEU A 1 108 ? -0.056 -1.187 11.050 1.00 93.94 108 LEU A N 1
ATOM 865 C CA . LEU A 1 108 ? -0.167 -0.586 9.728 1.00 93.94 108 LEU A CA 1
ATOM 866 C C . LEU A 1 108 ? 0.702 0.673 9.614 1.00 93.94 108 LEU A C 1
ATOM 868 O O . LEU A 1 108 ? 1.390 0.874 8.614 1.00 93.94 108 LEU A O 1
ATOM 872 N N . GLY A 1 109 ? 0.744 1.496 10.666 1.00 94.75 109 GLY A N 1
ATOM 873 C CA . GLY A 1 109 ? 1.619 2.663 10.750 1.00 94.75 109 GLY A CA 1
ATOM 874 C C . GLY A 1 109 ? 3.113 2.321 10.704 1.00 94.75 109 GLY A C 1
ATOM 875 O O . GLY A 1 109 ? 3.886 3.059 10.091 1.00 94.75 109 GLY A O 1
ATOM 876 N N . ALA A 1 110 ? 3.533 1.218 11.327 1.00 93.62 110 ALA A N 1
ATOM 877 C CA . ALA A 1 110 ? 4.903 0.717 11.243 1.00 93.62 110 ALA A CA 1
ATOM 878 C C . ALA A 1 110 ? 5.215 0.213 9.829 1.00 93.62 110 ALA A C 1
ATOM 880 O O . ALA A 1 110 ? 6.205 0.634 9.233 1.00 93.62 110 ALA A O 1
ATOM 881 N N . PHE A 1 111 ? 4.314 -0.574 9.244 1.00 91.69 111 PHE A N 1
ATOM 882 C CA . PHE A 1 111 ? 4.488 -1.108 7.899 1.00 91.69 111 PHE A CA 1
ATOM 883 C C . PHE A 1 111 ? 4.585 -0.010 6.826 1.00 91.69 111 PHE A C 1
ATOM 885 O O . PHE A 1 111 ? 5.451 -0.062 5.954 1.00 91.69 111 PHE A O 1
ATOM 892 N N . ILE A 1 112 ? 3.774 1.051 6.924 1.00 93.19 112 ILE A N 1
ATOM 893 C CA . ILE A 1 112 ? 3.870 2.229 6.042 1.00 93.19 112 ILE A CA 1
ATOM 894 C C . ILE A 1 112 ? 5.262 2.879 6.122 1.00 93.19 112 ILE A C 1
ATOM 896 O O . ILE A 1 112 ? 5.804 3.323 5.104 1.00 93.19 112 ILE A O 1
ATOM 900 N N . LYS A 1 113 ? 5.857 2.950 7.321 1.00 90.81 113 LYS A N 1
ATOM 901 C CA . LYS A 1 113 ? 7.216 3.488 7.500 1.00 90.81 113 LYS A CA 1
ATOM 902 C C . LYS A 1 113 ? 8.256 2.586 6.844 1.00 90.81 113 LYS A C 1
ATOM 904 O O . LYS A 1 113 ? 9.169 3.115 6.211 1.00 90.81 113 LYS A O 1
ATOM 909 N N . ASP A 1 114 ? 8.095 1.272 6.955 1.00 89.19 114 ASP A N 1
ATOM 910 C CA . ASP A 1 114 ? 9.008 0.296 6.3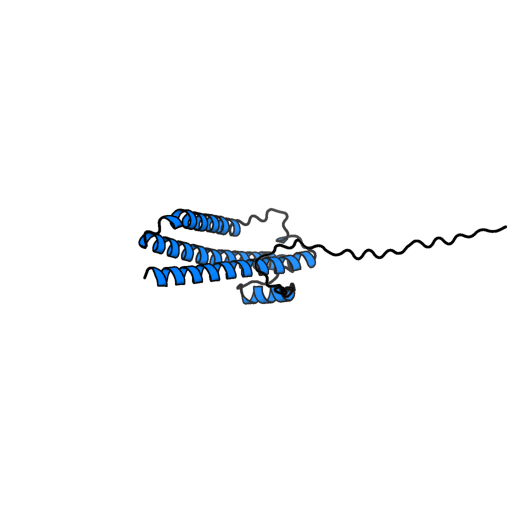59 1.00 89.19 114 ASP A CA 1
ATOM 911 C C . ASP A 1 114 ? 8.983 0.356 4.828 1.00 89.19 114 ASP A C 1
ATOM 913 O O . ASP A 1 114 ? 10.041 0.457 4.213 1.00 89.19 114 ASP A O 1
ATOM 917 N N . VAL A 1 115 ? 7.798 0.442 4.207 1.00 87.31 115 VAL A N 1
ATOM 918 C CA . VAL A 1 115 ? 7.660 0.651 2.748 1.00 87.31 115 VAL A CA 1
ATOM 919 C C . VAL A 1 115 ? 8.395 1.917 2.286 1.00 87.31 115 VAL A C 1
ATOM 921 O O . VAL A 1 115 ? 8.975 1.964 1.201 1.00 87.31 115 VAL A O 1
ATOM 924 N N . ASN A 1 116 ? 8.397 2.964 3.113 1.00 80.62 116 ASN A N 1
ATOM 925 C CA . ASN A 1 116 ? 9.051 4.231 2.795 1.00 80.62 116 ASN A CA 1
ATOM 926 C C . ASN A 1 116 ? 10.574 4.201 3.034 1.00 80.62 116 ASN A C 1
ATOM 928 O O . ASN A 1 116 ? 11.295 5.038 2.490 1.00 80.62 116 ASN A O 1
ATOM 932 N N . LYS A 1 117 ? 11.078 3.267 3.845 1.00 78.12 117 LYS A N 1
ATOM 933 C CA . LYS A 1 117 ? 12.496 3.148 4.187 1.00 78.12 117 LYS A CA 1
ATOM 934 C C . LYS A 1 117 ? 13.203 2.238 3.180 1.00 78.12 117 LYS A C 1
ATOM 936 O O . LYS A 1 117 ? 13.558 1.108 3.486 1.00 78.12 117 LYS A O 1
ATOM 941 N N . SER A 1 118 ? 13.438 2.744 1.974 1.00 64.44 118 SER A N 1
ATOM 942 C CA . SER A 1 118 ? 14.301 2.056 1.012 1.00 64.44 118 SER A CA 1
ATOM 943 C C . SER A 1 118 ? 15.755 2.492 1.173 1.00 64.44 118 SER A C 1
ATOM 945 O O . SER A 1 118 ? 16.100 3.620 0.816 1.00 64.44 118 SER A O 1
ATOM 947 N N . ASP A 1 119 ? 16.612 1.602 1.661 1.00 61.31 119 ASP A N 1
ATOM 948 C CA . ASP A 1 119 ? 18.052 1.699 1.429 1.00 61.31 119 ASP A CA 1
ATOM 949 C C . ASP A 1 119 ? 18.449 0.565 0.483 1.00 61.31 119 ASP A C 1
ATOM 951 O O . ASP A 1 119 ? 18.364 -0.612 0.833 1.00 61.31 119 ASP A O 1
ATOM 955 N N . TYR A 1 120 ? 18.813 0.925 -0.747 1.00 64.00 120 TYR A N 1
ATOM 956 C CA . TYR A 1 120 ? 19.175 -0.032 -1.791 1.00 64.00 120 TYR A CA 1
ATOM 957 C C . TYR A 1 120 ? 20.661 -0.416 -1.768 1.00 64.00 120 TYR A C 1
ATOM 959 O O . TYR A 1 120 ? 21.088 -1.195 -2.621 1.00 64.00 120 TYR A O 1
ATOM 967 N N . GLY A 1 121 ? 21.453 0.074 -0.804 1.00 59.00 121 GLY A N 1
ATOM 968 C CA . GLY A 1 121 ? 22.875 -0.259 -0.691 1.00 59.00 121 GLY A CA 1
ATOM 969 C C . GLY A 1 121 ? 23.658 -0.084 -2.005 1.00 59.00 121 GLY A C 1
ATOM 970 O O . GLY A 1 121 ? 23.247 0.646 -2.899 1.00 59.00 121 GLY A O 1
ATOM 971 N N . PHE A 1 122 ? 24.802 -0.769 -2.125 1.00 51.00 122 PHE A N 1
ATOM 972 C CA . PHE A 1 122 ? 25.702 -0.678 -3.292 1.00 51.00 122 PHE A CA 1
ATOM 973 C C . PHE A 1 122 ? 25.607 -1.872 -4.265 1.00 51.00 122 PHE A C 1
ATOM 975 O O . PHE A 1 122 ? 26.353 -1.933 -5.239 1.00 51.00 122 PHE A O 1
ATOM 982 N N . THR A 1 123 ? 24.747 -2.860 -3.991 1.00 55.34 123 THR A N 1
ATOM 983 C CA . THR A 1 123 ? 24.621 -4.087 -4.801 1.00 55.34 123 THR A CA 1
ATOM 984 C C . THR A 1 123 ? 23.187 -4.612 -4.768 1.00 55.34 123 THR A C 1
ATOM 986 O O . THR A 1 123 ? 22.896 -5.612 -4.109 1.00 55.34 123 THR A O 1
ATOM 989 N N . THR A 1 124 ? 22.258 -3.936 -5.439 1.00 67.06 124 THR A N 1
ATOM 990 C CA . THR A 1 124 ? 20.861 -4.391 -5.521 1.00 67.06 124 THR A CA 1
ATOM 991 C C . THR A 1 124 ? 20.453 -4.847 -6.915 1.00 67.06 124 THR A C 1
ATOM 993 O O . THR A 1 124 ? 21.016 -4.445 -7.932 1.00 67.06 124 THR A O 1
ATOM 996 N N . PHE A 1 125 ? 19.413 -5.685 -6.946 1.00 74.00 125 PHE A N 1
ATOM 997 C CA . PHE A 1 125 ? 18.605 -6.038 -8.120 1.00 74.00 125 PHE 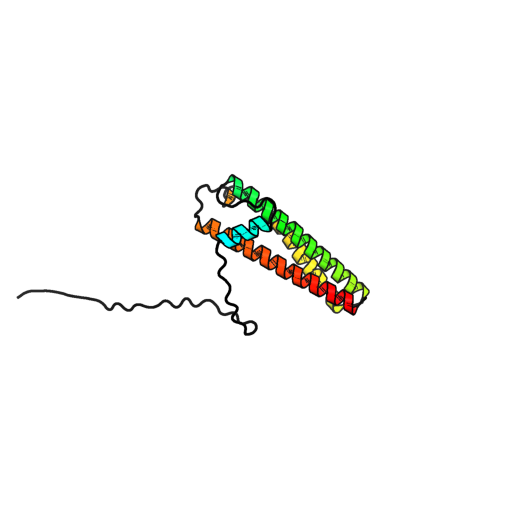A CA 1
ATOM 998 C C . PHE A 1 125 ? 18.410 -4.855 -9.093 1.00 74.00 125 PHE A C 1
ATOM 1000 O O . PHE A 1 125 ? 18.546 -4.994 -10.309 1.00 74.00 125 PHE A O 1
ATOM 1007 N N . PHE A 1 126 ? 18.185 -3.658 -8.546 1.00 76.50 126 PHE A N 1
ATOM 1008 C CA . PHE A 1 126 ? 17.942 -2.422 -9.287 1.00 76.50 126 PHE A CA 1
ATOM 1009 C C . PHE A 1 126 ? 19.142 -1.902 -10.088 1.00 76.50 126 PHE A C 1
ATOM 1011 O O . PHE A 1 126 ? 18.943 -1.124 -11.015 1.00 76.50 126 PHE A O 1
ATOM 1018 N N . GLU A 1 127 ? 20.364 -2.343 -9.785 1.00 78.19 127 GLU A N 1
ATOM 1019 C CA . GLU A 1 127 ? 21.599 -1.893 -10.440 1.00 78.19 127 GLU A CA 1
ATOM 1020 C C . GLU A 1 127 ? 22.240 -2.962 -11.331 1.00 78.19 127 GLU A C 1
ATOM 1022 O O . GLU A 1 127 ? 23.089 -2.640 -12.161 1.00 78.19 127 GLU A O 1
ATOM 1027 N N . ASN A 1 128 ? 21.836 -4.231 -11.201 1.00 81.38 128 ASN A N 1
ATOM 1028 C CA . ASN A 1 128 ? 22.438 -5.328 -11.956 1.00 81.38 128 ASN A CA 1
ATOM 1029 C C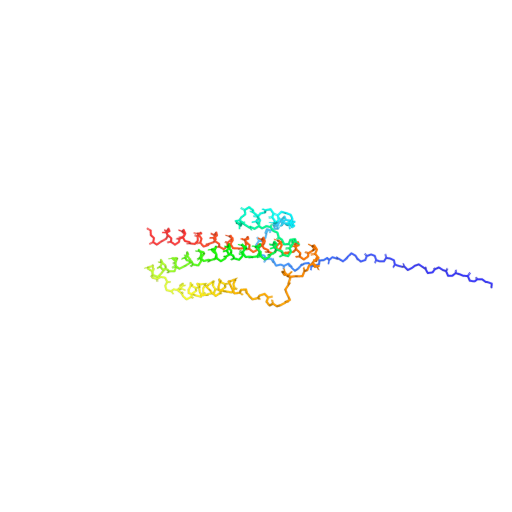 . ASN A 1 128 ? 21.976 -5.312 -13.431 1.00 81.38 128 ASN A C 1
ATOM 1031 O O . ASN A 1 128 ? 20.815 -5.618 -13.710 1.00 81.38 128 ASN A O 1
ATOM 1035 N N . PRO A 1 129 ? 22.855 -5.043 -14.415 1.00 74.38 129 PRO A N 1
ATOM 1036 C CA . PRO A 1 129 ? 22.462 -5.014 -15.824 1.00 74.38 129 PRO A CA 1
ATOM 1037 C C . PRO A 1 129 ? 22.110 -6.401 -16.391 1.00 74.38 129 PRO A C 1
ATOM 1039 O O . PRO A 1 129 ? 21.518 -6.481 -17.463 1.00 74.38 129 PRO A O 1
ATOM 1042 N N . ARG A 1 130 ? 22.458 -7.492 -15.696 1.00 76.19 130 ARG A N 1
ATOM 1043 C CA . ARG A 1 130 ? 22.251 -8.884 -16.122 1.00 76.19 130 ARG A CA 1
ATOM 1044 C C . ARG A 1 130 ? 21.278 -9.606 -15.188 1.00 76.19 130 ARG A C 1
ATOM 1046 O O . ARG A 1 130 ? 21.660 -10.556 -14.510 1.00 76.19 130 ARG A O 1
ATOM 1053 N N . LEU A 1 131 ? 20.036 -9.135 -15.132 1.00 80.12 131 LEU A N 1
ATOM 1054 C CA . LEU A 1 131 ? 18.958 -9.872 -14.468 1.00 80.12 131 LEU A CA 1
ATOM 1055 C C . LEU A 1 131 ? 18.345 -10.904 -15.409 1.00 80.12 131 LEU A C 1
ATOM 1057 O O . LEU A 1 131 ? 18.262 -10.674 -16.617 1.00 80.12 131 LEU A O 1
ATOM 1061 N N . LEU A 1 132 ? 17.896 -12.024 -14.846 1.00 82.06 132 LEU A N 1
ATOM 1062 C CA . LEU A 1 132 ? 17.140 -13.012 -15.598 1.00 82.06 132 LEU A CA 1
ATOM 1063 C C . LEU A 1 132 ? 15.720 -12.486 -15.827 1.00 82.06 132 LEU A C 1
ATOM 1065 O O . LEU A 1 132 ? 15.101 -11.897 -14.941 1.00 82.06 132 LEU A O 1
ATOM 1069 N N . GLU A 1 133 ? 15.169 -12.745 -17.011 1.00 82.19 133 GLU A N 1
ATOM 1070 C CA . GLU A 1 133 ? 13.781 -12.387 -17.340 1.00 82.19 133 GLU A CA 1
ATOM 1071 C C . GLU A 1 133 ? 12.774 -13.039 -16.374 1.00 82.19 133 GLU A C 1
ATOM 1073 O O . GLU A 1 133 ? 11.715 -12.477 -16.086 1.00 82.19 133 GLU A O 1
ATOM 1078 N N . MET A 1 134 ? 13.133 -14.202 -15.822 1.00 83.25 134 MET A N 1
ATOM 1079 C CA . MET A 1 134 ? 12.361 -14.895 -14.794 1.00 83.25 134 MET A CA 1
ATOM 1080 C C . MET A 1 134 ? 12.243 -14.072 -13.505 1.00 83.25 134 MET A C 1
ATOM 1082 O O . MET A 1 134 ? 11.141 -13.958 -12.975 1.00 83.25 134 MET A O 1
ATOM 1086 N N . ASP A 1 135 ? 13.329 -13.446 -13.042 1.00 85.75 135 ASP A N 1
ATOM 1087 C CA . ASP A 1 135 ? 13.330 -12.646 -11.808 1.00 85.75 135 ASP A CA 1
ATOM 1088 C C . ASP A 1 135 ? 12.439 -11.406 -11.968 1.00 85.75 135 ASP A C 1
ATOM 1090 O O . ASP A 1 135 ? 11.629 -11.072 -11.104 1.00 85.75 135 ASP A O 1
ATOM 1094 N N . ILE A 1 136 ? 12.530 -10.754 -13.131 1.00 88.69 136 ILE A N 1
ATOM 1095 C CA . ILE A 1 136 ? 11.678 -9.615 -13.499 1.00 88.69 136 ILE A CA 1
ATOM 1096 C C . ILE A 1 136 ? 10.202 -10.034 -13.557 1.00 88.69 136 ILE A C 1
ATOM 1098 O O . ILE A 1 136 ? 9.322 -9.323 -13.075 1.00 88.69 136 ILE A O 1
ATOM 1102 N N . SER A 1 137 ? 9.928 -11.205 -14.131 1.00 90.62 137 SER A N 1
ATOM 1103 C CA . SER A 1 137 ? 8.575 -11.752 -14.239 1.00 90.62 137 SER A CA 1
ATOM 1104 C C . SER A 1 137 ? 7.956 -12.051 -12.876 1.00 90.62 137 SER A C 1
ATOM 1106 O O . SER A 1 137 ? 6.779 -11.759 -12.660 1.00 90.62 137 SER A O 1
ATOM 1108 N N . GLN A 1 138 ? 8.746 -12.602 -11.951 1.00 89.19 138 GLN A N 1
ATOM 1109 C CA . GLN A 1 138 ? 8.317 -12.845 -10.576 1.00 89.19 138 GLN A CA 1
ATOM 1110 C C . GLN A 1 138 ? 7.980 -11.540 -9.859 1.00 89.19 138 GLN A C 1
ATOM 1112 O O . GLN A 1 138 ? 6.969 -11.486 -9.161 1.00 89.19 138 GLN A O 1
ATOM 1117 N N . LEU A 1 139 ? 8.758 -10.478 -10.079 1.00 90.38 139 LEU A N 1
ATOM 1118 C CA . LEU A 1 139 ? 8.499 -9.191 -9.442 1.00 90.38 139 LEU A CA 1
ATOM 1119 C C . LEU A 1 139 ? 7.137 -8.608 -9.846 1.00 90.38 139 LEU A C 1
ATOM 1121 O O . LEU A 1 139 ? 6.391 -8.166 -8.980 1.00 90.38 139 LEU A O 1
ATOM 1125 N N . TYR A 1 140 ? 6.736 -8.713 -11.120 1.00 94.12 140 TYR A N 1
ATOM 1126 C CA . TYR A 1 140 ? 5.382 -8.301 -11.525 1.00 94.12 140 TYR A CA 1
ATOM 1127 C C . TYR A 1 140 ? 4.285 -9.110 -10.831 1.00 94.12 140 TYR A C 1
ATOM 1129 O O . TYR A 1 140 ? 3.246 -8.561 -10.473 1.00 94.12 140 TYR A O 1
ATOM 1137 N N . ILE A 1 141 ? 4.485 -10.417 -10.648 1.00 93.69 141 ILE A N 1
ATOM 1138 C CA . ILE A 1 141 ? 3.506 -11.272 -9.964 1.00 93.69 141 ILE A CA 1
ATOM 1139 C C . ILE A 1 141 ? 3.405 -10.883 -8.484 1.00 93.69 141 ILE A C 1
ATOM 1141 O O . ILE A 1 141 ? 2.296 -10.798 -7.954 1.00 93.69 141 ILE A O 1
ATOM 1145 N N . ILE A 1 142 ? 4.543 -10.620 -7.837 1.00 92.50 142 ILE A N 1
ATOM 1146 C CA . ILE A 1 142 ? 4.612 -10.188 -6.438 1.00 92.50 142 ILE A CA 1
ATOM 1147 C C . ILE A 1 142 ? 3.912 -8.838 -6.267 1.00 92.50 142 ILE A C 1
ATOM 1149 O O . ILE A 1 142 ? 2.987 -8.746 -5.460 1.00 92.50 142 ILE A O 1
ATOM 1153 N N . ASP A 1 143 ? 4.274 -7.832 -7.066 1.00 94.81 143 ASP A N 1
ATOM 1154 C CA . ASP A 1 143 ? 3.658 -6.502 -7.034 1.00 94.81 143 ASP A CA 1
ATOM 1155 C C . ASP A 1 143 ? 2.142 -6.594 -7.246 1.00 94.81 143 ASP A C 1
ATOM 1157 O O . ASP A 1 143 ? 1.358 -5.994 -6.507 1.00 94.81 143 ASP A O 1
ATOM 1161 N N . TYR A 1 144 ? 1.707 -7.404 -8.218 1.00 95.69 144 TYR A N 1
ATOM 1162 C CA . TYR A 1 144 ? 0.291 -7.640 -8.483 1.00 95.69 144 TYR A CA 1
ATOM 1163 C C . TYR A 1 144 ? -0.429 -8.291 -7.288 1.00 95.69 144 TYR A C 1
ATOM 1165 O O . TYR A 1 144 ? -1.512 -7.858 -6.882 1.00 95.69 144 TYR A O 1
ATOM 1173 N N . GLY A 1 145 ? 0.158 -9.339 -6.706 1.00 94.19 145 GLY A N 1
ATOM 1174 C CA . GLY A 1 145 ? -0.400 -10.012 -5.533 1.00 94.19 145 GLY A CA 1
ATOM 1175 C C . GLY A 1 145 ? -0.503 -9.072 -4.332 1.00 94.19 145 GLY A C 1
ATOM 1176 O O . GLY A 1 145 ? -1.483 -9.109 -3.579 1.00 94.19 145 GLY A O 1
ATOM 1177 N N . PHE A 1 146 ? 0.467 -8.174 -4.201 1.00 93.81 146 PHE A N 1
ATOM 1178 C CA . PHE A 1 146 ? 0.513 -7.180 -3.148 1.00 93.81 146 PHE A CA 1
ATOM 1179 C C . PHE A 1 146 ? -0.595 -6.127 -3.298 1.00 93.81 146 PHE A C 1
ATOM 1181 O O . PHE A 1 146 ? -1.375 -5.939 -2.361 1.00 93.81 146 PHE A O 1
ATOM 1188 N N . ILE A 1 147 ? -0.771 -5.523 -4.485 1.00 94.75 147 ILE A N 1
ATOM 1189 C CA . ILE A 1 147 ? -1.874 -4.565 -4.710 1.00 94.75 147 ILE A CA 1
ATOM 1190 C C . ILE A 1 147 ? -3.245 -5.215 -4.511 1.00 94.75 147 ILE A C 1
ATOM 1192 O O . ILE A 1 147 ? -4.152 -4.597 -3.957 1.00 94.75 147 ILE A O 1
ATOM 1196 N N . LYS A 1 148 ? -3.402 -6.486 -4.903 1.00 94.44 148 LYS A N 1
ATOM 1197 C CA . LYS A 1 148 ? -4.650 -7.229 -4.712 1.00 94.44 148 LYS A CA 1
ATOM 1198 C C . LYS A 1 148 ? -4.952 -7.409 -3.228 1.00 94.44 148 LYS A C 1
ATOM 1200 O O . LYS A 1 148 ? -6.096 -7.243 -2.814 1.00 94.44 148 LYS A O 1
ATOM 1205 N N . SER A 1 149 ? -3.931 -7.716 -2.434 1.00 92.88 149 SER A N 1
ATOM 1206 C CA . SER A 1 149 ? -4.063 -7.876 -0.984 1.00 92.88 149 SER A CA 1
ATOM 1207 C C . SER A 1 149 ? -4.449 -6.561 -0.308 1.00 92.88 149 SER A C 1
ATOM 1209 O O . SER A 1 149 ? -5.367 -6.547 0.509 1.00 92.88 149 SER A O 1
ATOM 1211 N N . ILE A 1 150 ? -3.831 -5.445 -0.711 1.00 93.12 150 ILE A N 1
ATOM 1212 C CA . ILE A 1 150 ? -4.207 -4.105 -0.234 1.00 93.12 150 ILE A CA 1
ATOM 1213 C C . ILE A 1 150 ? -5.647 -3.763 -0.623 1.00 93.12 150 ILE A C 1
ATOM 1215 O O . ILE A 1 150 ? -6.395 -3.225 0.191 1.00 93.12 150 ILE A O 1
ATOM 1219 N N . ARG A 1 151 ? -6.074 -4.107 -1.842 1.00 93.38 151 ARG A N 1
ATOM 1220 C CA . ARG A 1 151 ? -7.454 -3.869 -2.277 1.00 93.38 151 ARG A CA 1
ATOM 1221 C C . ARG A 1 151 ? -8.457 -4.620 -1.406 1.00 93.38 151 ARG A C 1
ATOM 1223 O O . ARG A 1 151 ? -9.411 -4.016 -0.936 1.00 93.38 151 ARG A O 1
ATOM 1230 N N . VAL A 1 152 ? -8.208 -5.902 -1.137 1.00 94.69 152 VAL A N 1
ATOM 1231 C CA . VAL A 1 152 ? -9.057 -6.713 -0.249 1.00 94.69 152 VAL A CA 1
ATOM 1232 C C . VAL A 1 152 ? -9.067 -6.154 1.177 1.00 94.69 152 VAL A C 1
ATOM 1234 O O . VAL A 1 152 ? -10.112 -6.159 1.824 1.00 94.69 152 VAL A O 1
ATOM 1237 N N . LEU A 1 153 ? -7.931 -5.656 1.677 1.00 92.62 153 LEU A N 1
ATOM 1238 C CA . LEU A 1 153 ? -7.871 -4.968 2.968 1.00 92.62 153 LEU A CA 1
ATOM 1239 C C . LEU A 1 153 ? -8.790 -3.736 2.978 1.00 92.62 153 LEU A C 1
ATOM 1241 O O . LEU A 1 153 ? -9.618 -3.613 3.875 1.00 92.62 153 LEU A O 1
ATOM 1245 N N . ASN A 1 154 ? -8.700 -2.875 1.962 1.00 93.06 154 ASN A N 1
ATOM 1246 C CA . ASN A 1 154 ? -9.552 -1.690 1.840 1.00 93.06 154 ASN A CA 1
ATOM 1247 C C . ASN A 1 154 ? -11.036 -2.038 1.726 1.00 93.06 154 ASN A C 1
ATOM 1249 O O . ASN A 1 154 ? -11.845 -1.449 2.432 1.00 93.06 154 ASN A O 1
ATOM 1253 N N . GLU A 1 155 ? -11.392 -3.028 0.904 1.00 94.19 155 GLU A N 1
ATOM 1254 C CA . GLU A 1 155 ? -12.771 -3.521 0.778 1.00 94.19 155 GLU A CA 1
ATOM 1255 C C . GLU A 1 155 ? -13.333 -3.948 2.149 1.00 94.19 155 GLU A C 1
ATOM 1257 O O . GLU A 1 155 ? -14.466 -3.613 2.493 1.00 94.19 155 GLU A O 1
ATOM 1262 N N . ARG A 1 156 ? -12.527 -4.633 2.972 1.00 94.38 156 ARG A N 1
ATOM 1263 C CA . ARG A 1 156 ? -12.922 -5.046 4.331 1.00 94.38 156 ARG A CA 1
ATOM 1264 C C . ARG A 1 156 ? -13.056 -3.872 5.296 1.00 94.38 156 ARG A C 1
ATOM 1266 O O . ARG A 1 156 ? -13.980 -3.875 6.103 1.00 94.38 156 ARG A O 1
ATOM 1273 N N . ILE A 1 157 ? -12.155 -2.893 5.228 1.00 93.31 157 ILE A N 1
ATOM 1274 C CA . ILE A 1 157 ? -12.217 -1.687 6.066 1.00 93.31 157 ILE A CA 1
ATOM 1275 C C . ILE A 1 157 ? -13.470 -0.878 5.727 1.00 93.31 157 ILE A C 1
ATOM 1277 O O . ILE A 1 157 ? -14.207 -0.505 6.634 1.00 93.31 157 ILE A O 1
ATOM 1281 N N . SER A 1 158 ? -13.755 -0.666 4.439 1.00 91.38 158 SER A N 1
ATOM 1282 C CA . SER A 1 158 ? -14.965 0.030 3.991 1.00 91.38 158 SER A CA 1
ATOM 1283 C C . SER A 1 158 ? -16.234 -0.694 4.439 1.00 91.38 158 SER A C 1
ATOM 1285 O O . SER A 1 158 ? -17.104 -0.067 5.033 1.00 91.38 158 SER A O 1
ATOM 1287 N N . ALA A 1 159 ? -16.307 -2.017 4.256 1.00 92.44 159 ALA A N 1
ATOM 1288 C CA . ALA A 1 159 ? -17.442 -2.804 4.735 1.00 92.44 159 ALA A CA 1
ATOM 1289 C C . ALA A 1 159 ? -17.612 -2.707 6.262 1.00 92.44 159 ALA A C 1
ATOM 1291 O O . ALA A 1 159 ? -18.732 -2.637 6.763 1.00 92.44 159 ALA A O 1
ATOM 1292 N N . PHE A 1 160 ? -16.511 -2.676 7.021 1.00 90.94 160 PHE A N 1
ATOM 1293 C CA . PHE A 1 160 ? -16.585 -2.511 8.470 1.00 90.94 160 PHE A CA 1
ATOM 1294 C C . PHE A 1 160 ? -17.056 -1.107 8.871 1.00 90.94 160 PHE A C 1
ATOM 1296 O O . PHE A 1 160 ? -17.892 -0.989 9.765 1.00 90.94 160 PHE A O 1
ATOM 1303 N N . MET A 1 161 ? -16.595 -0.061 8.179 1.00 90.12 161 MET A N 1
ATOM 1304 C CA . MET A 1 161 ? -17.073 1.308 8.390 1.00 90.12 161 MET A CA 1
ATOM 1305 C C . MET A 1 161 ? -18.581 1.421 8.147 1.00 90.12 161 MET A C 1
ATOM 1307 O O . MET A 1 161 ? -19.285 1.996 8.972 1.00 90.12 161 MET A O 1
ATOM 1311 N N . GLU A 1 162 ? -19.094 0.821 7.069 1.00 91.62 162 GLU A N 1
ATOM 1312 C CA . GLU A 1 162 ? -20.534 0.789 6.777 1.00 91.62 162 GLU A CA 1
ATOM 1313 C C . GLU A 1 162 ? -21.335 0.113 7.900 1.00 91.62 162 GLU A C 1
ATOM 1315 O O . GLU A 1 162 ? -22.380 0.620 8.306 1.00 91.62 162 GLU A O 1
ATOM 1320 N N . ILE A 1 163 ? -20.832 -1.000 8.448 1.00 90.62 163 ILE A N 1
ATOM 1321 C CA . ILE A 1 163 ? -21.471 -1.700 9.573 1.00 90.62 163 ILE A CA 1
ATOM 1322 C C . ILE A 1 163 ? -21.507 -0.810 10.821 1.00 90.62 163 ILE A C 1
ATOM 1324 O O . ILE A 1 163 ? -22.550 -0.704 11.466 1.00 90.62 163 ILE A O 1
ATOM 1328 N N . VAL A 1 164 ? -20.388 -0.162 11.159 1.00 88.44 164 VAL A N 1
ATOM 1329 C CA . VAL A 1 164 ? -20.299 0.737 12.322 1.00 88.44 164 VAL A CA 1
ATOM 1330 C C . VAL A 1 164 ? -21.238 1.929 12.151 1.00 88.44 164 VAL A C 1
ATOM 1332 O O . VAL A 1 164 ? -21.968 2.266 13.081 1.00 88.44 164 VAL A O 1
ATOM 1335 N N . GLN A 1 165 ? -21.289 2.514 10.953 1.00 8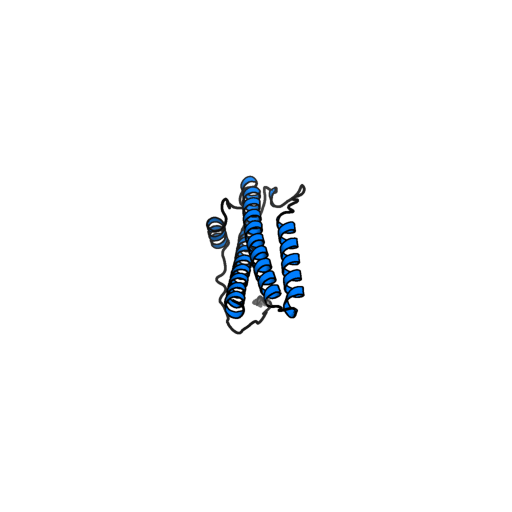7.00 165 GLN A N 1
ATOM 1336 C CA . GLN A 1 165 ? -22.204 3.607 10.643 1.00 87.00 165 GLN A CA 1
ATOM 1337 C C . GLN A 1 165 ? -23.670 3.196 10.802 1.00 87.00 165 GLN A C 1
ATOM 1339 O O . GLN A 1 165 ? -24.415 3.914 11.448 1.00 87.00 165 GLN A O 1
ATOM 1344 N N . GLN A 1 166 ? -24.076 2.032 10.290 1.00 87.00 166 GLN A N 1
ATOM 1345 C CA . GLN A 1 166 ? -25.466 1.563 10.380 1.00 87.00 166 GLN A CA 1
ATOM 1346 C C . GLN A 1 166 ? -25.908 1.149 11.791 1.00 87.00 166 GLN A C 1
ATOM 1348 O O . GLN A 1 166 ? -27.106 1.119 12.065 1.00 87.00 166 GLN A O 1
ATOM 1353 N N . HIS A 1 167 ? -24.982 0.719 12.654 1.00 82.56 167 HIS A N 1
ATOM 1354 C CA . HIS A 1 167 ? -25.317 0.230 13.997 1.00 82.56 167 HIS A CA 1
ATOM 1355 C C . HIS A 1 167 ? -25.271 1.308 15.081 1.00 82.56 167 HIS A C 1
ATOM 1357 O O . HIS A 1 167 ? -25.956 1.157 16.094 1.00 82.56 167 HIS A O 1
ATOM 1363 N N . TYR A 1 168 ? -24.464 2.357 14.902 1.00 74.19 168 TYR A N 1
ATOM 1364 C CA . TYR A 1 168 ? -24.217 3.358 15.945 1.00 74.19 168 TYR A CA 1
ATOM 1365 C C . TYR A 1 168 ? -24.663 4.781 15.581 1.00 74.19 168 TYR A C 1
ATOM 1367 O O . TYR A 1 168 ? -24.688 5.630 16.474 1.00 74.19 168 TYR A O 1
ATOM 1375 N N . PHE A 1 169 ? -25.053 5.033 14.327 1.00 67.44 169 PHE A N 1
ATOM 1376 C CA . PHE A 1 169 ? -25.574 6.316 13.844 1.00 67.44 169 PHE A CA 1
ATOM 1377 C C . PHE A 1 169 ? -26.881 6.121 13.066 1.00 67.44 169 PHE A C 1
ATOM 1379 O O . PHE A 1 169 ? -27.697 7.071 13.071 1.00 67.44 169 PHE A O 1
#